Protein AF-A0A6N9Q8S8-F1 (afdb_monomer_lite)

Secondary structure (DSSP, 8-state):
--HHHHHHHHHHHHHHHHHHHHHHHHHHHHHHHHHHHHHHTTTPPPPP--PPPTTS-HHHHHHHHHHHHHHHHHHHHHTT-

Sequence (81 aa):
MKRKYYFIFGSLFLIFSGLIYSIERLGTYIQWSAEAIAKSNMEMDIPQLSLANFYTNIFVIIFILISIINFVLYFKSKSSE

Foldseek 3Di:
DPLVVLQVLLVVLLVVLVVVLVVQQVVLVVVLVVQQVVQVVVVHDRDPRDGDDCPNDPSSVVSNVSSVVSVVVSVVVVVVD

Organism: NCBI:txid2507566

Radius of gyration: 19.55 Å; chains: 1; bounding box: 37×18×60 Å

pLDDT: mean 90.16, std 8.49, range [54.22, 98.25]

Structure (mmCIF, N/CA/C/O backbone):
data_AF-A0A6N9Q8S8-F1
#
_entry.id   AF-A0A6N9Q8S8-F1
#
loop_
_atom_site.group_PDB
_atom_site.id
_atom_site.type_symbol
_atom_site.label_atom_id
_atom_site.label_alt_id
_atom_site.label_comp_id
_atom_site.label_asym_id
_atom_site.label_entity_id
_atom_site.label_seq_id
_atom_site.pdbx_PDB_ins_code
_atom_site.Cartn_x
_atom_site.Cartn_y
_atom_site.Cartn_z
_atom_site.occupancy
_atom_site.B_iso_or_equiv
_atom_site.auth_seq_id
_atom_site.auth_comp_id
_atom_site.auth_asym_id
_atom_site.auth_atom_id
_atom_site.pdbx_PDB_model_num
ATOM 1 N N . MET A 1 1 ? -6.025 3.554 24.356 1.00 68.31 1 MET A N 1
ATOM 2 C CA . MET A 1 1 ? -5.892 4.535 23.248 1.00 68.31 1 MET A CA 1
ATOM 3 C C . MET A 1 1 ? -7.215 5.275 23.086 1.00 68.31 1 MET A C 1
ATOM 5 O O . MET A 1 1 ? -8.247 4.645 23.260 1.00 68.31 1 MET A O 1
ATOM 9 N N . LYS A 1 2 ? -7.228 6.575 22.752 1.00 85.31 2 LYS A N 1
ATOM 10 C CA . LYS A 1 2 ? -8.493 7.266 22.412 1.00 85.31 2 LYS A CA 1
ATOM 11 C C . LYS A 1 2 ? -9.063 6.690 21.110 1.00 85.31 2 LYS A C 1
ATOM 13 O O . LYS A 1 2 ? -8.309 6.533 20.154 1.00 85.31 2 LYS A O 1
ATOM 18 N N . ARG A 1 3 ? -10.382 6.471 21.042 1.00 88.00 3 ARG A N 1
ATOM 19 C CA . ARG A 1 3 ? -11.087 5.909 19.871 1.00 88.00 3 ARG A CA 1
ATOM 20 C C . ARG A 1 3 ? -10.676 6.548 18.539 1.00 88.00 3 ARG A C 1
ATOM 22 O O . ARG A 1 3 ? -10.445 5.848 17.560 1.00 88.00 3 ARG A O 1
ATOM 29 N N . LYS A 1 4 ? -10.522 7.876 18.521 1.00 92.19 4 LYS A N 1
ATOM 30 C CA . LYS A 1 4 ? -10.105 8.643 17.335 1.00 92.19 4 LYS A CA 1
ATOM 31 C C . LYS A 1 4 ? -8.798 8.156 16.701 1.00 92.19 4 LYS A C 1
ATOM 33 O O . LYS A 1 4 ? -8.644 8.275 15.494 1.00 92.19 4 LYS A O 1
ATOM 38 N N . TYR A 1 5 ? -7.876 7.598 17.487 1.00 94.81 5 TYR A N 1
ATOM 39 C CA . TYR A 1 5 ? -6.601 7.120 16.961 1.00 94.81 5 TYR A CA 1
ATOM 40 C C . TYR A 1 5 ? -6.773 5.886 16.080 1.00 94.81 5 TYR A C 1
ATOM 42 O O . TYR A 1 5 ? -6.136 5.828 15.039 1.00 94.81 5 TYR A O 1
ATOM 50 N N . TYR A 1 6 ? -7.680 4.964 16.419 1.00 94.69 6 TYR A N 1
ATOM 51 C CA . TYR A 1 6 ? -7.972 3.812 15.559 1.00 94.69 6 TYR A CA 1
ATOM 52 C C . TYR A 1 6 ? -8.489 4.254 14.184 1.00 94.69 6 TYR A C 1
ATOM 54 O O . TYR A 1 6 ? -8.039 3.752 13.162 1.00 94.69 6 TYR A O 1
ATOM 62 N N . PHE A 1 7 ? -9.363 5.263 14.135 1.00 95.69 7 PHE A N 1
ATOM 63 C CA . PHE A 1 7 ? -9.845 5.809 12.863 1.00 95.69 7 PHE A CA 1
ATOM 64 C C . PHE A 1 7 ? -8.735 6.502 12.056 1.00 95.69 7 PHE A C 1
ATOM 66 O O . PHE A 1 7 ? -8.619 6.279 10.850 1.00 95.69 7 PHE A O 1
ATOM 73 N N . ILE A 1 8 ? -7.901 7.312 12.721 1.00 97.19 8 ILE A N 1
ATOM 74 C CA . ILE A 1 8 ? -6.788 8.026 12.079 1.00 97.19 8 ILE A CA 1
ATOM 75 C C . ILE A 1 8 ? -5.766 7.027 11.526 1.00 97.19 8 ILE A C 1
ATOM 77 O O . ILE A 1 8 ? -5.429 7.098 10.349 1.00 97.19 8 ILE A O 1
ATOM 81 N N . PHE A 1 9 ? -5.310 6.070 12.338 1.00 96.94 9 PHE A N 1
ATOM 82 C CA . PHE A 1 9 ? -4.347 5.061 11.898 1.00 96.94 9 PHE A CA 1
ATOM 83 C C . PHE A 1 9 ? -4.927 4.172 10.798 1.00 96.94 9 PHE A C 1
ATOM 85 O O . PHE A 1 9 ? -4.257 3.962 9.791 1.00 96.94 9 PHE A O 1
ATOM 92 N N . GLY A 1 10 ? -6.179 3.722 10.931 1.00 97.00 10 GLY A N 1
ATOM 93 C CA . GLY A 1 10 ? -6.855 2.941 9.892 1.00 97.00 10 GLY A CA 1
ATOM 94 C C . GLY A 1 10 ? -6.891 3.663 8.544 1.00 97.00 10 GLY A C 1
ATOM 95 O O . GLY A 1 10 ? -6.529 3.081 7.520 1.00 97.00 10 GLY A O 1
ATOM 96 N N . SER A 1 11 ? -7.234 4.953 8.557 1.00 98.06 11 SER A N 1
ATOM 97 C CA . SER A 1 11 ? -7.253 5.802 7.360 1.00 98.06 11 SER A CA 1
ATOM 98 C C . SER A 1 11 ? -5.858 6.003 6.767 1.00 98.06 11 SER A C 1
ATOM 100 O O . SER A 1 11 ? -5.685 5.878 5.558 1.00 98.06 11 SER A O 1
ATOM 102 N N . LEU A 1 12 ? -4.849 6.267 7.605 1.00 98.25 12 LEU A N 1
ATOM 103 C CA . LEU A 1 12 ? -3.469 6.453 7.149 1.00 98.25 12 LEU A CA 1
ATOM 104 C C . LEU A 1 12 ? -2.928 5.193 6.471 1.00 98.25 12 LEU A C 1
ATOM 106 O O . LEU A 1 12 ? -2.432 5.279 5.352 1.00 98.25 12 LEU A O 1
ATOM 110 N N . PHE A 1 13 ? -3.065 4.023 7.101 1.00 98.06 13 PHE A N 1
ATOM 111 C CA . PHE A 1 13 ? -2.602 2.764 6.512 1.00 98.06 13 PHE A CA 1
ATOM 112 C C . PHE A 1 13 ? -3.310 2.448 5.188 1.00 98.06 13 PHE A C 1
ATOM 114 O O . PHE A 1 13 ? -2.658 1.993 4.249 1.00 98.06 13 PHE A O 1
ATOM 121 N N . LEU A 1 14 ? -4.608 2.756 5.071 1.00 98.00 14 LEU A N 1
ATOM 122 C CA . LEU A 1 14 ? -5.345 2.588 3.816 1.00 98.00 14 LEU A CA 1
ATOM 123 C C . LEU A 1 14 ? -4.791 3.487 2.702 1.00 98.00 14 LEU A C 1
ATOM 125 O O . LEU A 1 14 ? -4.520 3.014 1.600 1.00 98.00 14 LEU A O 1
ATOM 129 N N . ILE A 1 15 ? -4.591 4.775 3.000 1.00 98.25 15 ILE A N 1
ATOM 130 C CA . ILE A 1 15 ? -4.047 5.749 2.044 1.00 98.25 15 ILE A CA 1
ATOM 131 C C . ILE A 1 15 ? -2.642 5.332 1.606 1.00 98.25 15 ILE A C 1
ATOM 133 O O . ILE A 1 15 ? -2.360 5.286 0.410 1.00 98.25 15 ILE A O 1
ATOM 137 N N . PHE A 1 16 ? -1.770 4.973 2.552 1.00 97.44 16 PHE A N 1
ATOM 138 C CA . PHE A 1 16 ? -0.411 4.543 2.232 1.00 97.44 16 PHE A CA 1
ATOM 139 C C . PHE A 1 16 ? -0.381 3.259 1.406 1.00 97.44 16 PHE A C 1
ATOM 141 O O . PHE A 1 16 ? 0.423 3.167 0.484 1.00 97.44 16 PHE A O 1
ATOM 148 N N . SER A 1 17 ? -1.278 2.303 1.659 1.00 96.25 17 SER A N 1
ATOM 149 C CA . SER A 1 17 ? -1.397 1.123 0.800 1.00 96.25 17 SER A CA 1
ATOM 150 C C . SER A 1 17 ? -1.724 1.498 -0.646 1.00 96.25 17 SER A C 1
ATOM 152 O O . SER A 1 17 ? -1.127 0.942 -1.566 1.00 96.25 17 SER A O 1
ATOM 154 N N . GLY A 1 18 ? -2.665 2.424 -0.854 1.00 95.00 18 GLY A N 1
ATOM 155 C CA . GLY A 1 18 ? -3.022 2.900 -2.190 1.00 95.00 18 GLY A CA 1
ATOM 156 C C . GLY A 1 18 ? -1.872 3.644 -2.871 1.00 95.00 18 GLY A C 1
ATOM 157 O O . GLY A 1 18 ? -1.630 3.445 -4.062 1.00 95.00 18 GLY A O 1
ATOM 158 N N . LEU A 1 19 ? -1.125 4.455 -2.114 1.00 96.62 19 LEU A N 1
ATOM 159 C CA . LEU A 1 19 ? 0.050 5.169 -2.615 1.00 96.62 19 LEU A CA 1
ATOM 160 C C . LEU A 1 19 ? 1.165 4.211 -3.038 1.00 96.62 19 LEU A C 1
ATOM 162 O O . LEU A 1 19 ? 1.672 4.347 -4.146 1.00 96.62 19 LEU A O 1
ATOM 166 N N . ILE A 1 20 ? 1.509 3.228 -2.200 1.00 94.62 20 ILE A N 1
ATOM 167 C CA . ILE A 1 20 ? 2.537 2.224 -2.516 1.00 94.62 20 ILE A CA 1
ATOM 168 C C . ILE A 1 20 ? 2.159 1.481 -3.800 1.00 94.62 20 ILE A C 1
ATOM 170 O O . ILE A 1 20 ? 2.947 1.460 -4.742 1.00 94.62 20 ILE A O 1
ATOM 174 N N . TYR A 1 21 ? 0.928 0.967 -3.879 1.00 94.25 21 TYR A N 1
ATOM 175 C CA . TYR A 1 21 ? 0.439 0.273 -5.072 1.00 94.25 21 TYR A CA 1
ATOM 176 C C . TYR A 1 21 ? 0.513 1.149 -6.334 1.00 94.25 21 TYR A C 1
ATOM 178 O O . TYR A 1 21 ? 0.933 0.698 -7.401 1.00 94.25 21 TYR A O 1
ATOM 186 N N . SER A 1 22 ? 0.132 2.423 -6.216 1.00 94.19 22 SER A N 1
ATOM 187 C CA . SER A 1 22 ? 0.147 3.360 -7.343 1.00 94.19 22 SER A CA 1
ATOM 188 C C . SER A 1 22 ? 1.568 3.676 -7.814 1.00 94.19 22 SER A C 1
ATOM 190 O O . SER A 1 22 ? 1.810 3.720 -9.018 1.00 94.19 22 SER A O 1
ATOM 192 N N . ILE A 1 23 ? 2.509 3.865 -6.882 1.00 94.12 23 ILE A N 1
ATOM 193 C CA . ILE A 1 23 ? 3.920 4.136 -7.189 1.00 94.12 23 ILE A CA 1
ATOM 194 C C . ILE A 1 23 ? 4.552 2.943 -7.902 1.00 94.12 23 ILE A C 1
ATOM 196 O O . ILE A 1 23 ? 5.230 3.133 -8.908 1.00 94.12 23 ILE A O 1
ATOM 200 N N . GLU A 1 24 ? 4.307 1.720 -7.432 1.00 91.88 24 GLU A N 1
ATOM 201 C CA . GLU A 1 24 ? 4.826 0.521 -8.094 1.00 91.88 24 GLU A CA 1
ATOM 202 C C . GLU A 1 24 ? 4.297 0.383 -9.511 1.00 91.88 24 GLU A C 1
ATOM 204 O O . GLU A 1 24 ? 5.067 0.172 -10.445 1.00 91.88 24 GLU A O 1
ATOM 209 N N . ARG A 1 25 ? 2.987 0.571 -9.683 1.00 91.88 25 ARG A N 1
ATOM 210 C CA . ARG A 1 25 ? 2.356 0.480 -10.995 1.00 91.88 25 ARG A CA 1
ATOM 211 C C . ARG A 1 25 ? 2.912 1.532 -11.953 1.00 91.88 25 ARG A C 1
ATOM 213 O O . ARG A 1 25 ? 3.190 1.220 -13.108 1.00 91.88 25 ARG A O 1
ATOM 220 N N . LEU A 1 26 ? 3.121 2.756 -11.471 1.00 93.88 26 LEU A N 1
ATOM 221 C CA . LEU A 1 26 ? 3.759 3.826 -12.233 1.00 93.88 26 LEU A CA 1
ATOM 222 C C . LEU A 1 26 ? 5.215 3.481 -12.587 1.00 93.88 26 LEU A C 1
ATOM 224 O O . LEU A 1 26 ? 5.614 3.668 -13.733 1.00 93.88 26 LEU A O 1
ATOM 228 N N . GLY A 1 27 ? 5.978 2.908 -11.655 1.00 92.00 27 GLY A N 1
ATOM 229 C CA . GLY A 1 27 ? 7.332 2.409 -11.906 1.00 92.00 27 GLY A CA 1
ATOM 230 C C . GLY A 1 27 ? 7.373 1.344 -13.004 1.00 92.00 27 GLY A C 1
ATOM 231 O O . GLY A 1 27 ? 8.178 1.450 -13.927 1.00 92.00 27 GLY A O 1
ATOM 232 N N . THR A 1 28 ? 6.451 0.377 -12.972 1.00 91.62 28 THR A N 1
ATOM 233 C CA . THR A 1 28 ? 6.311 -0.641 -14.024 1.00 91.62 28 THR A CA 1
ATOM 234 C C . THR A 1 28 ? 6.010 -0.019 -15.387 1.00 91.62 28 THR A C 1
ATOM 236 O O . THR A 1 28 ? 6.609 -0.416 -16.383 1.00 91.62 28 THR A O 1
ATOM 239 N N . TYR A 1 29 ? 5.122 0.980 -15.449 1.00 93.00 29 TYR A N 1
ATOM 240 C CA . TYR A 1 29 ? 4.833 1.687 -16.700 1.00 93.00 29 TYR A CA 1
ATOM 241 C C . TYR A 1 29 ? 6.047 2.442 -17.237 1.00 93.00 29 TYR A C 1
ATOM 243 O O . TYR A 1 29 ? 6.298 2.395 -18.441 1.00 93.00 29 TYR A O 1
ATOM 251 N N . ILE A 1 30 ? 6.800 3.123 -16.370 1.00 94.12 30 ILE A N 1
ATOM 252 C CA . ILE A 1 30 ? 8.010 3.850 -16.770 1.00 94.12 30 ILE A CA 1
ATOM 253 C C . ILE A 1 30 ? 9.055 2.874 -17.308 1.00 94.12 30 ILE A C 1
ATOM 255 O O . ILE A 1 30 ? 9.579 3.094 -18.399 1.00 94.12 30 ILE A O 1
ATOM 259 N N . GLN A 1 31 ? 9.321 1.785 -16.581 1.00 91.31 31 GLN A N 1
ATOM 260 C CA . GLN A 1 31 ? 10.292 0.777 -16.997 1.00 91.31 31 GLN A CA 1
ATOM 261 C C . GLN A 1 31 ? 9.899 0.154 -18.338 1.00 91.31 31 GLN A C 1
ATOM 263 O O . GLN A 1 31 ? 10.702 0.136 -19.268 1.00 91.31 31 GLN A O 1
ATOM 268 N N . TRP A 1 32 ? 8.649 -0.292 -18.466 1.00 93.06 32 TRP A N 1
ATOM 269 C CA . TRP A 1 32 ? 8.155 -0.870 -19.711 1.00 93.06 32 TRP A CA 1
ATOM 270 C C . TRP A 1 32 ? 8.224 0.124 -20.873 1.00 93.06 32 TRP A C 1
ATOM 272 O O . TRP A 1 32 ? 8.649 -0.245 -21.962 1.00 93.06 32 TRP A O 1
ATOM 282 N N . SER A 1 33 ? 7.866 1.392 -20.650 1.00 92.38 33 SER A N 1
ATOM 283 C CA . SER A 1 33 ? 7.928 2.420 -21.697 1.00 92.38 33 SER A CA 1
ATOM 284 C C . SER A 1 33 ? 9.366 2.665 -22.158 1.00 92.38 33 SER A C 1
ATOM 286 O O . SER A 1 33 ? 9.615 2.775 -23.355 1.00 92.38 33 SER A O 1
ATOM 288 N N . ALA A 1 34 ? 10.328 2.705 -21.231 1.00 91.81 34 ALA A N 1
ATOM 289 C CA . ALA A 1 34 ? 11.741 2.845 -21.566 1.00 91.81 34 ALA A CA 1
ATOM 290 C C . ALA A 1 34 ? 12.258 1.643 -22.377 1.00 91.81 34 ALA A C 1
ATOM 292 O O . ALA A 1 34 ? 12.920 1.830 -23.399 1.00 91.81 34 ALA A O 1
ATOM 293 N N . GLU A 1 35 ? 11.912 0.419 -21.966 1.00 90.38 35 GLU A N 1
ATOM 294 C CA . GLU A 1 35 ? 12.263 -0.807 -22.693 1.00 90.38 35 GLU A CA 1
ATOM 295 C C . GLU A 1 35 ? 11.610 -0.861 -24.084 1.00 90.38 35 GLU A C 1
ATOM 297 O O . GLU A 1 35 ? 12.266 -1.226 -25.061 1.00 90.38 35 GLU A O 1
ATOM 302 N N . ALA A 1 36 ? 10.343 -0.457 -24.194 1.00 91.31 36 ALA A N 1
ATOM 303 C CA . ALA A 1 36 ? 9.605 -0.416 -25.450 1.00 91.31 36 ALA A CA 1
ATOM 304 C C . ALA A 1 36 ? 10.218 0.583 -26.441 1.00 91.31 36 ALA A C 1
ATOM 306 O O . ALA A 1 36 ? 10.425 0.236 -27.601 1.00 91.31 36 ALA A O 1
ATOM 307 N N . ILE A 1 37 ? 10.573 1.790 -25.987 1.00 91.94 37 ILE A N 1
ATOM 308 C CA . ILE A 1 37 ? 11.240 2.802 -26.822 1.00 91.94 37 ILE A CA 1
ATOM 309 C C . ILE A 1 37 ? 12.606 2.289 -27.291 1.00 91.94 37 ILE A C 1
ATOM 311 O O . ILE A 1 37 ? 12.925 2.369 -28.477 1.00 91.94 37 ILE A O 1
ATOM 315 N N . ALA A 1 38 ? 13.407 1.728 -26.380 1.00 90.56 38 ALA A N 1
ATOM 316 C CA . ALA A 1 38 ? 14.737 1.225 -26.708 1.00 90.56 38 ALA A CA 1
ATOM 317 C C . ALA A 1 38 ? 14.688 0.103 -27.755 1.00 90.56 38 ALA A C 1
ATOM 319 O O . ALA A 1 38 ? 15.458 0.129 -28.713 1.00 90.56 38 ALA A O 1
ATOM 320 N N . LYS A 1 39 ? 13.766 -0.856 -27.608 1.00 90.38 39 LYS A N 1
ATOM 321 C CA . LYS A 1 39 ? 13.626 -1.977 -28.547 1.00 90.38 39 LYS A CA 1
ATOM 322 C C . LYS A 1 39 ? 12.955 -1.596 -29.859 1.00 90.38 39 LYS A C 1
ATOM 324 O O . LYS A 1 39 ? 13.367 -2.107 -30.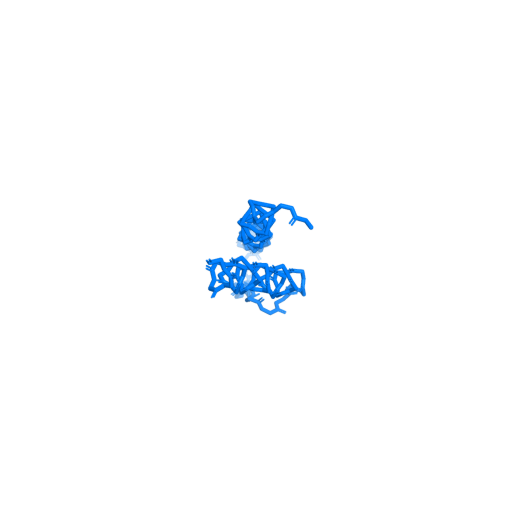895 1.00 90.38 39 LYS A O 1
ATOM 329 N N . SER A 1 40 ? 12.008 -0.657 -29.839 1.00 87.38 40 SER A N 1
ATOM 330 C CA . SER A 1 40 ? 11.417 -0.106 -31.062 1.00 87.38 40 SER A CA 1
ATOM 331 C C . SER A 1 40 ? 12.476 0.537 -31.959 1.00 87.38 40 SER A C 1
ATOM 333 O O . SER A 1 40 ? 12.403 0.393 -33.173 1.00 87.38 40 SER A O 1
ATOM 335 N N . ASN A 1 41 ? 13.480 1.202 -31.377 1.00 86.50 41 ASN A N 1
ATOM 336 C CA . ASN A 1 41 ? 14.590 1.797 -32.132 1.00 86.50 41 ASN A CA 1
ATOM 337 C C . ASN A 1 41 ? 15.566 0.761 -32.711 1.00 86.50 41 ASN A C 1
ATOM 339 O O . ASN A 1 41 ? 16.378 1.101 -33.565 1.00 86.50 41 ASN A O 1
ATOM 343 N N . MET A 1 42 ? 15.518 -0.481 -32.228 1.00 89.00 42 MET A N 1
ATOM 344 C CA . MET A 1 42 ? 16.373 -1.585 -32.670 1.00 89.00 42 MET A CA 1
ATOM 345 C C . MET A 1 42 ? 15.597 -2.636 -33.481 1.00 89.00 42 MET A C 1
ATOM 347 O O . MET A 1 42 ? 16.115 -3.730 -33.680 1.00 89.00 42 MET A O 1
ATOM 351 N N . GLU A 1 43 ? 14.356 -2.334 -33.894 1.00 86.75 43 GLU A N 1
ATOM 352 C CA . GLU A 1 43 ? 13.448 -3.254 -34.607 1.00 86.75 43 GLU A CA 1
ATOM 353 C C . GLU A 1 43 ? 13.274 -4.618 -33.904 1.00 86.75 43 GLU A C 1
ATOM 355 O O . GLU A 1 43 ? 13.067 -5.652 -34.535 1.00 86.75 43 GLU A O 1
ATOM 360 N N . MET A 1 44 ? 13.357 -4.624 -32.569 1.00 86.50 44 MET A N 1
ATOM 361 C CA . MET A 1 44 ? 13.170 -5.811 -31.734 1.00 86.50 44 MET A CA 1
ATOM 362 C C . MET A 1 44 ? 11.747 -5.898 -31.178 1.00 86.50 44 MET A C 1
ATOM 364 O O . MET A 1 44 ? 11.086 -4.882 -30.952 1.00 86.50 44 MET A O 1
ATOM 368 N N . ASP A 1 45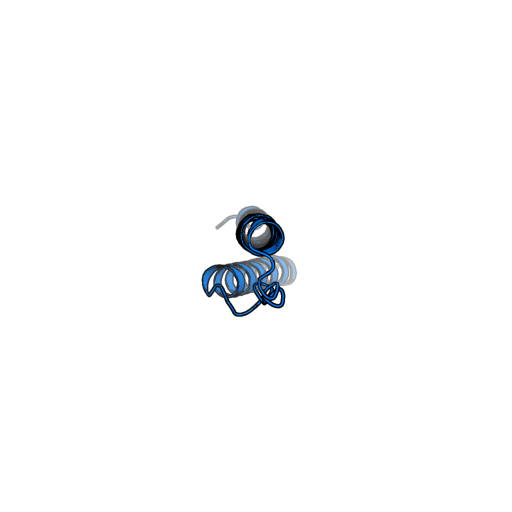 ? 11.318 -7.118 -30.845 1.00 88.19 45 ASP A N 1
ATOM 369 C CA . ASP A 1 45 ? 10.017 -7.366 -30.223 1.00 88.19 45 ASP A CA 1
ATOM 370 C C . ASP A 1 45 ? 9.841 -6.595 -28.905 1.00 88.19 45 ASP A C 1
ATOM 372 O O . ASP A 1 45 ? 10.633 -6.705 -27.955 1.00 88.19 45 ASP A O 1
ATOM 376 N N . ILE A 1 46 ? 8.750 -5.831 -28.840 1.00 87.38 46 ILE A N 1
ATOM 377 C CA . ILE A 1 46 ? 8.353 -5.059 -27.664 1.00 87.38 46 ILE A CA 1
ATOM 378 C C . ILE A 1 46 ? 7.868 -6.038 -26.582 1.00 87.38 46 ILE A C 1
ATOM 380 O O . ILE A 1 46 ? 6.984 -6.856 -26.849 1.00 87.38 46 ILE A O 1
ATOM 384 N N . PRO A 1 47 ? 8.412 -5.982 -25.351 1.00 83.50 47 PRO A N 1
ATOM 385 C CA . PRO A 1 47 ? 8.000 -6.881 -24.285 1.00 83.50 47 PRO A CA 1
ATOM 386 C C . PRO A 1 47 ? 6.529 -6.650 -23.937 1.00 83.50 47 PRO A C 1
ATOM 388 O O . PRO A 1 47 ? 6.039 -5.520 -23.954 1.00 83.50 47 PRO A O 1
ATOM 391 N N . GLN A 1 48 ? 5.816 -7.714 -23.570 1.00 86.56 48 GLN A N 1
ATOM 392 C CA . GLN A 1 48 ? 4.478 -7.556 -23.009 1.00 86.56 48 GLN A CA 1
ATOM 393 C C . GLN A 1 48 ? 4.559 -6.845 -21.656 1.00 86.56 48 GLN A C 1
ATOM 395 O O . GLN A 1 48 ? 5.419 -7.145 -20.827 1.00 86.56 48 GLN A O 1
ATOM 400 N N . LEU A 1 49 ? 3.642 -5.905 -21.431 1.00 84.00 49 LEU A N 1
ATOM 401 C C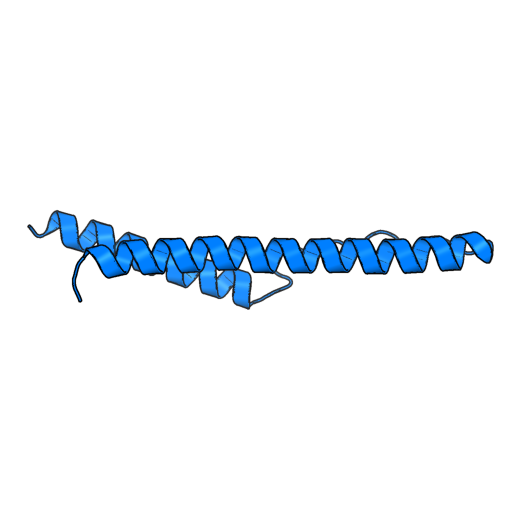A . LEU A 1 49 ? 3.532 -5.206 -20.159 1.00 84.00 49 LEU A CA 1
ATOM 402 C C . LEU A 1 49 ? 3.079 -6.191 -19.070 1.00 84.00 49 LEU A C 1
ATOM 404 O O . LEU A 1 49 ? 1.908 -6.561 -19.002 1.00 84.00 49 LEU A O 1
ATOM 408 N N . SER A 1 50 ? 4.002 -6.575 -18.192 1.00 82.00 50 SER A N 1
ATOM 409 C CA . SER A 1 50 ? 3.689 -7.318 -16.971 1.00 82.00 50 SER A CA 1
ATOM 410 C C . SER A 1 50 ? 3.414 -6.330 -15.843 1.00 82.00 50 SER A C 1
ATOM 412 O O . SER A 1 50 ? 4.336 -5.784 -15.243 1.00 82.00 50 SER A O 1
ATOM 414 N N . LEU A 1 51 ? 2.135 -6.041 -15.598 1.00 77.25 51 LEU A N 1
ATOM 415 C CA . LEU A 1 51 ? 1.712 -5.110 -14.553 1.00 77.25 51 LEU A CA 1
ATOM 416 C C . LEU A 1 51 ? 2.015 -5.660 -13.155 1.00 77.25 51 LEU A C 1
ATOM 418 O O . LEU A 1 51 ? 1.705 -6.813 -12.851 1.00 77.25 51 LEU A O 1
ATOM 422 N N . ALA A 1 52 ? 2.532 -4.794 -12.278 1.00 76.62 52 ALA A N 1
ATOM 423 C CA . ALA A 1 52 ? 2.556 -5.061 -10.847 1.00 76.62 52 ALA A CA 1
ATOM 424 C C . ALA A 1 52 ? 1.124 -5.348 -10.355 1.00 76.62 52 ALA A C 1
ATOM 426 O O . ALA A 1 52 ? 0.214 -4.516 -10.467 1.00 76.62 52 ALA A O 1
ATOM 427 N N . ASN A 1 53 ? 0.913 -6.565 -9.858 1.00 78.38 53 ASN A N 1
ATOM 428 C CA . ASN A 1 53 ? -0.371 -7.021 -9.341 1.00 78.38 53 ASN A CA 1
ATOM 429 C C . ASN A 1 53 ? -0.519 -6.659 -7.865 1.00 78.38 53 ASN A C 1
ATOM 431 O O . ASN A 1 53 ? 0.443 -6.374 -7.168 1.00 78.38 53 ASN A O 1
ATOM 435 N N . PHE A 1 54 ? -1.737 -6.746 -7.341 1.00 73.00 54 PHE A N 1
ATOM 436 C CA . PHE A 1 54 ? -2.003 -6.466 -5.926 1.00 73.00 54 PHE A CA 1
ATOM 437 C C . PHE A 1 54 ? -1.129 -7.289 -4.949 1.00 73.00 54 PHE A C 1
ATOM 439 O O . PHE A 1 54 ? -0.855 -6.852 -3.836 1.00 73.00 54 PHE A O 1
ATOM 446 N N . TYR A 1 55 ? -0.660 -8.462 -5.382 1.00 81.00 55 TYR A N 1
ATOM 447 C CA . TYR A 1 55 ? 0.163 -9.379 -4.591 1.00 81.00 55 TYR A CA 1
ATOM 448 C C . TYR A 1 55 ? 1.674 -9.220 -4.795 1.00 81.00 55 TYR A C 1
ATOM 450 O O . TYR A 1 55 ? 2.436 -9.946 -4.163 1.00 81.00 55 TYR A O 1
ATOM 458 N N . THR A 1 56 ? 2.131 -8.312 -5.665 1.00 84.38 56 THR A N 1
ATOM 459 C CA . THR A 1 56 ? 3.576 -8.143 -5.900 1.00 84.38 56 THR A CA 1
ATOM 460 C C . THR A 1 56 ? 4.277 -7.462 -4.734 1.00 84.38 56 THR A C 1
ATOM 462 O O . THR A 1 56 ? 5.476 -7.658 -4.561 1.00 84.38 56 THR A O 1
ATOM 465 N N . ASN A 1 57 ? 3.538 -6.724 -3.901 1.00 89.88 57 ASN A N 1
ATOM 466 C CA . ASN A 1 57 ? 4.090 -6.045 -2.739 1.00 89.88 57 ASN A CA 1
ATOM 467 C C . ASN A 1 57 ? 3.369 -6.424 -1.447 1.00 89.88 57 ASN A C 1
ATOM 469 O O . ASN A 1 57 ? 2.211 -6.079 -1.204 1.00 89.88 57 ASN A O 1
ATOM 473 N N . ILE A 1 58 ? 4.115 -7.101 -0.576 1.00 93.50 58 ILE A N 1
ATOM 474 C CA . ILE A 1 58 ? 3.628 -7.564 0.721 1.00 93.50 58 ILE A CA 1
ATOM 475 C C . ILE A 1 58 ? 3.203 -6.409 1.643 1.00 93.50 58 ILE A C 1
ATOM 477 O O . ILE A 1 58 ? 2.283 -6.576 2.443 1.00 93.50 58 ILE A O 1
ATOM 481 N N . PHE A 1 59 ? 3.804 -5.220 1.512 1.00 92.81 59 PHE A N 1
ATOM 482 C CA . PHE A 1 59 ? 3.454 -4.047 2.315 1.00 92.81 59 PHE A CA 1
ATOM 483 C C . PHE A 1 59 ? 2.049 -3.529 2.005 1.00 92.81 59 PHE A C 1
ATOM 485 O O . PHE A 1 59 ? 1.361 -3.119 2.936 1.00 92.81 59 PHE A O 1
ATOM 492 N N . VAL A 1 60 ? 1.587 -3.605 0.750 1.00 94.44 60 VAL A N 1
ATOM 493 C CA . VAL A 1 60 ? 0.205 -3.244 0.369 1.00 94.44 60 VAL A CA 1
ATOM 494 C C . VAL A 1 60 ? -0.786 -4.103 1.158 1.00 94.44 60 VAL A C 1
ATOM 496 O O . VAL A 1 60 ? -1.678 -3.588 1.833 1.00 94.44 60 VAL A O 1
ATOM 499 N N . ILE A 1 61 ? -0.573 -5.420 1.161 1.00 95.00 61 ILE A N 1
ATOM 500 C CA . ILE A 1 61 ? -1.430 -6.375 1.873 1.00 95.00 61 ILE A CA 1
ATOM 501 C C . ILE A 1 61 ? -1.381 -6.126 3.383 1.00 95.00 61 ILE A C 1
ATOM 503 O O . ILE A 1 61 ? -2.425 -6.018 4.026 1.00 95.00 61 ILE A O 1
ATOM 507 N N . ILE A 1 62 ? -0.179 -5.999 3.955 1.00 96.19 62 ILE A N 1
ATOM 508 C CA . ILE A 1 62 ? 0.000 -5.753 5.391 1.00 96.19 62 ILE A CA 1
ATOM 509 C C . ILE A 1 62 ? -0.709 -4.460 5.807 1.00 96.19 62 ILE A C 1
ATOM 511 O O . ILE A 1 62 ? -1.406 -4.439 6.821 1.00 96.19 62 ILE A O 1
ATOM 515 N N . PHE A 1 63 ? -0.580 -3.386 5.029 1.00 97.12 63 PHE A N 1
ATOM 516 C CA . PHE A 1 63 ? -1.165 -2.091 5.370 1.00 97.12 63 PHE A CA 1
ATOM 517 C C . PHE A 1 63 ? -2.692 -2.135 5.303 1.00 97.12 63 PHE A C 1
ATOM 519 O O . PHE A 1 63 ? -3.358 -1.596 6.188 1.00 97.12 63 PHE A O 1
ATOM 526 N N . ILE A 1 64 ? -3.260 -2.844 4.328 1.00 96.88 64 ILE A N 1
ATOM 527 C CA . ILE A 1 64 ? -4.706 -3.080 4.264 1.00 96.88 64 ILE A CA 1
ATOM 528 C C . ILE A 1 64 ? -5.186 -3.888 5.468 1.00 96.88 64 ILE A C 1
ATOM 530 O O . ILE A 1 64 ? -6.172 -3.507 6.097 1.00 96.88 64 ILE A O 1
ATOM 534 N N . LEU A 1 65 ? -4.480 -4.955 5.850 1.00 97.50 65 LEU A N 1
ATOM 535 C CA . LEU A 1 65 ? -4.846 -5.751 7.024 1.00 97.50 65 LEU A CA 1
ATOM 536 C C . LEU A 1 65 ? -4.807 -4.914 8.308 1.00 97.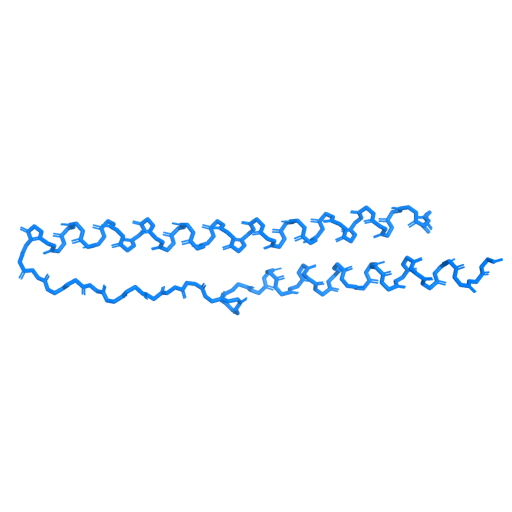50 65 LEU A C 1
ATOM 538 O O . LEU A 1 65 ? -5.757 -4.941 9.091 1.00 97.50 65 LEU A O 1
ATOM 542 N N . ILE A 1 66 ? -3.755 -4.115 8.503 1.00 97.69 66 ILE A N 1
ATOM 543 C CA . ILE A 1 66 ? -3.650 -3.201 9.648 1.00 97.69 66 ILE A CA 1
ATOM 544 C C . ILE A 1 66 ? -4.783 -2.166 9.619 1.00 97.69 66 ILE A C 1
ATOM 546 O O . ILE A 1 66 ? -5.366 -1.870 10.666 1.00 97.69 66 ILE A O 1
ATOM 550 N N . SER A 1 67 ? -5.122 -1.632 8.444 1.00 97.62 67 SER A N 1
ATOM 551 C CA . SER A 1 67 ? -6.235 -0.696 8.274 1.00 97.62 67 SER A CA 1
ATOM 552 C C . SER A 1 67 ? -7.568 -1.315 8.707 1.00 97.62 67 SER A C 1
ATOM 554 O O . SER A 1 67 ? -8.272 -0.743 9.543 1.00 97.62 67 SER A O 1
ATOM 556 N N . ILE A 1 68 ? -7.865 -2.529 8.230 1.00 97.94 68 ILE A N 1
ATOM 557 C CA . ILE A 1 68 ? -9.075 -3.281 8.584 1.00 97.94 68 ILE A CA 1
ATOM 558 C C . ILE A 1 68 ? -9.134 -3.527 10.094 1.00 97.94 68 ILE A C 1
ATOM 560 O O . ILE A 1 68 ? -10.154 -3.233 10.716 1.00 97.94 68 ILE A O 1
ATOM 564 N N . ILE A 1 69 ? -8.042 -4.000 10.709 1.00 97.50 69 ILE A N 1
ATOM 565 C CA . ILE A 1 69 ? -7.978 -4.242 12.160 1.00 97.50 69 ILE A CA 1
ATOM 566 C C . ILE A 1 69 ? -8.289 -2.955 12.933 1.00 97.50 69 ILE A C 1
ATOM 568 O O . ILE A 1 69 ? -9.090 -2.968 13.868 1.00 97.50 69 ILE A O 1
ATOM 572 N N . ASN A 1 70 ? -7.704 -1.827 12.529 1.00 97.12 70 ASN A N 1
ATOM 573 C CA . ASN A 1 70 ? -7.955 -0.539 13.171 1.00 97.12 70 ASN A CA 1
ATOM 574 C C . ASN A 1 70 ? -9.419 -0.098 13.038 1.00 97.12 70 ASN A C 1
ATOM 576 O O . ASN A 1 70 ? -10.010 0.346 14.024 1.00 97.12 70 ASN A O 1
ATOM 580 N N . PHE A 1 71 ? -10.040 -0.260 11.868 1.00 96.81 71 PHE A N 1
ATOM 581 C CA . PHE A 1 71 ? -11.459 0.060 11.700 1.00 96.81 71 PHE A CA 1
ATOM 582 C C . PHE A 1 71 ? -12.367 -0.858 12.523 1.00 96.81 71 PHE A C 1
ATOM 584 O O . PHE A 1 71 ? -13.288 -0.367 13.177 1.00 96.81 71 PHE A O 1
ATOM 591 N N . VAL A 1 72 ? -12.077 -2.159 12.590 1.00 96.12 72 VAL A N 1
ATOM 592 C CA . VAL A 1 72 ? -12.811 -3.096 13.454 1.00 96.12 72 VAL A CA 1
ATOM 593 C C . VAL A 1 72 ? -12.717 -2.672 14.923 1.00 96.12 72 VAL A C 1
ATOM 595 O O . VAL A 1 72 ? -13.737 -2.609 15.611 1.00 96.12 72 VAL A O 1
ATOM 598 N N . LEU A 1 73 ? -11.523 -2.314 15.407 1.00 94.31 73 LEU A N 1
ATOM 599 C CA . LEU A 1 73 ? -11.329 -1.830 16.780 1.00 94.31 73 LEU A CA 1
ATOM 600 C C . LEU A 1 73 ? -12.061 -0.507 17.042 1.00 94.31 73 LEU A C 1
ATOM 602 O O . LEU A 1 73 ? -12.650 -0.332 18.111 1.00 94.31 73 LEU A O 1
ATOM 606 N N . TYR A 1 74 ? -12.079 0.402 16.064 1.00 94.38 74 TYR A N 1
ATOM 607 C CA . TYR A 1 74 ? -12.836 1.651 16.142 1.00 94.38 74 TYR A CA 1
ATOM 608 C C . TYR A 1 74 ? -14.341 1.402 16.321 1.00 94.38 74 TYR A C 1
ATOM 610 O O . TYR A 1 74 ? -14.952 1.980 17.224 1.00 94.38 74 TYR A O 1
ATOM 618 N N . PHE A 1 75 ? -14.936 0.524 15.506 1.00 92.25 75 PHE A N 1
ATOM 619 C CA . PHE A 1 75 ? -16.367 0.216 15.589 1.00 92.25 75 PHE A CA 1
ATOM 620 C C . PHE A 1 75 ? -16.722 -0.594 16.837 1.00 92.25 75 PHE A C 1
ATOM 622 O O . PHE A 1 75 ? -17.728 -0.303 17.482 1.00 92.25 75 PHE A O 1
ATOM 629 N N . LYS A 1 76 ? -15.871 -1.542 17.246 1.00 90.62 76 LYS A N 1
ATOM 630 C CA . LYS A 1 76 ? -16.061 -2.287 18.497 1.00 90.62 76 LYS A CA 1
ATOM 631 C C . LYS A 1 76 ? -16.059 -1.353 19.709 1.00 90.62 76 LYS A C 1
ATOM 633 O O . LYS A 1 76 ? -16.927 -1.470 20.563 1.00 90.62 76 LYS A O 1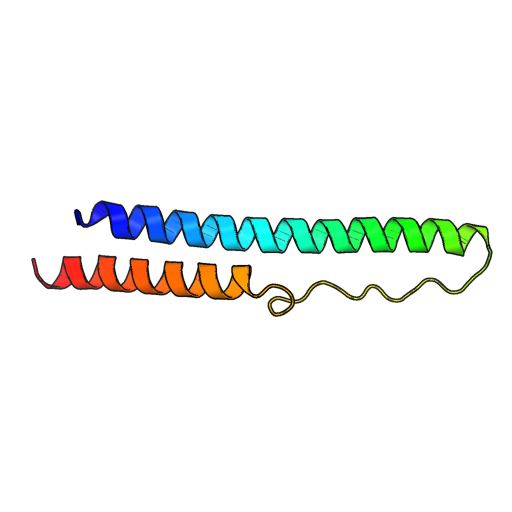
ATOM 638 N N . SER A 1 77 ? -15.152 -0.374 19.741 1.00 81.38 77 SER A N 1
ATOM 639 C CA . SER A 1 77 ? -15.111 0.648 20.795 1.00 81.38 77 SER A CA 1
ATOM 640 C C . SER A 1 77 ? -16.367 1.525 20.849 1.00 81.38 77 SER A C 1
ATOM 642 O O . SER A 1 77 ? -16.622 2.105 21.895 1.00 81.38 77 SER A O 1
ATOM 644 N N . LYS A 1 78 ? -17.128 1.660 19.755 1.00 75.19 78 LYS A N 1
ATOM 645 C CA . LYS A 1 78 ? -18.392 2.414 19.731 1.00 75.19 78 LYS A CA 1
ATOM 646 C C . LYS A 1 78 ? -19.565 1.603 20.291 1.00 75.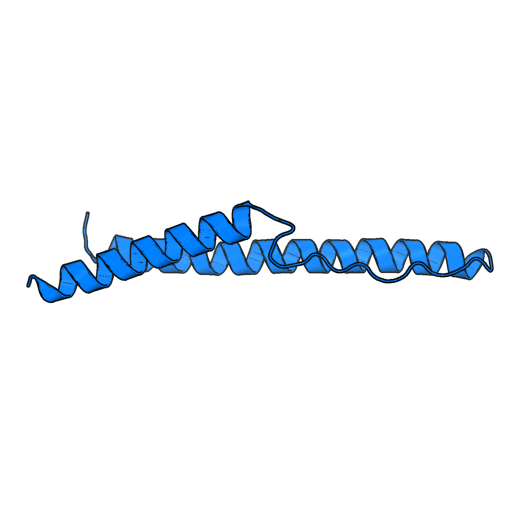19 78 LYS A C 1
ATOM 648 O O . LYS A 1 78 ? -20.485 2.188 20.831 1.00 75.19 78 LYS A O 1
ATOM 653 N N . SER A 1 79 ? -19.540 0.279 20.145 1.00 71.00 79 SER A N 1
ATOM 654 C CA . SER A 1 79 ? -20.623 -0.610 20.592 1.00 71.00 79 SER A CA 1
ATOM 655 C C . SER A 1 79 ? -20.624 -0.887 22.102 1.00 71.00 79 SER A C 1
ATOM 657 O O . SER A 1 79 ? -21.549 -1.532 22.585 1.00 71.00 79 SER A O 1
ATOM 659 N N . SER A 1 80 ? -19.572 -0.498 22.825 1.00 62.19 80 SER A N 1
ATOM 660 C CA . SER A 1 80 ? -19.420 -0.733 24.271 1.00 62.19 80 SER A CA 1
ATOM 661 C C . SER A 1 80 ? -19.595 0.533 25.123 1.00 62.19 80 SER A C 1
ATOM 663 O O . SER A 1 80 ? -19.391 0.461 26.332 1.00 62.19 80 SER A O 1
ATOM 665 N N . GLU A 1 81 ? -19.930 1.664 24.495 1.00 54.22 81 GLU A N 1
ATOM 666 C CA . GLU A 1 81 ? -20.395 2.910 25.134 1.00 54.22 81 GLU A CA 1
ATOM 667 C C . GLU A 1 81 ? -21.923 2.977 25.044 1.00 54.22 81 GLU A C 1
ATOM 669 O O . GLU A 1 81 ? -22.541 3.432 26.030 1.00 54.22 81 GLU A O 1
#